Protein AF-A0AAU8DHN1-F1 (afdb_monomer_lite)

InterPro domains:
  IPR009057 Homedomain-like superfamily [SSF46689] (49-149)

Foldseek 3Di:
DVVVVVVVLVVLLVVLLVQLVCLLVVNDPDDQADDPVLLVLLSVQCPDPPLQSNLLSSLVSSVSNVRDLVSSCVSSVHDSVSSVVSVVLCVVPNPCSNNPDPPPPQDLLRDPVLLVLLVVVVPDQCVVVVDDNVPPALVVSQVVCVVVVNHDDSVSSCVSQVVVVHDTHD

Radius of gyration: 26.23 Å; chains: 1; bounding box: 66×24×71 Å

pLDDT: mean 90.2, std 8.46, range [58.44, 98.38]

Sequence (170 aa):
MLRLHQDRQAERKREVAEWIERLRGGHLLQPIPGDPEAIARLLGNVHMPQKRQRDRAITALAHEQGFPNNQIAVCLGLDRRTSRRYLRAYHQGGVEQLLAPETRGERKAEQEDLKDAVFRLLHEPPMDHGINRTSWIMRDLRKVLADQGFAACAQIVSQIIRNAGWKWKN

Structure (mmCIF, N/CA/C/O backbone):
data_AF-A0AAU8DHN1-F1
#
_entry.id   AF-A0AAU8DHN1-F1
#
loop_
_atom_site.group_PDB
_atom_site.id
_atom_site.type_symbol
_atom_site.label_atom_id
_atom_site.label_alt_id
_atom_site.label_comp_id
_atom_site.label_asym_id
_atom_site.label_entity_id
_atom_site.label_seq_id
_atom_site.pdbx_PDB_ins_code
_atom_site.Cartn_x
_atom_site.Cartn_y
_atom_site.Cartn_z
_atom_site.occupancy
_atom_site.B_iso_or_equiv
_atom_site.auth_seq_id
_atom_site.auth_comp_id
_atom_site.auth_asym_id
_atom_site.auth_atom_id
_atom_site.pdbx_PDB_model_num
ATOM 1 N N . MET A 1 1 ? -39.007 3.590 7.692 1.00 58.44 1 MET A N 1
ATOM 2 C CA . MET A 1 1 ? -37.872 2.647 7.835 1.00 58.44 1 MET A CA 1
ATOM 3 C C . MET A 1 1 ? -36.528 3.180 7.321 1.00 58.44 1 MET A C 1
ATOM 5 O O . MET A 1 1 ? -35.522 2.825 7.915 1.00 58.44 1 MET A O 1
ATOM 9 N N . LEU A 1 2 ? -36.467 4.056 6.301 1.00 61.94 2 LEU A N 1
ATOM 10 C CA . LEU A 1 2 ? -35.187 4.579 5.776 1.00 61.94 2 LEU A CA 1
ATOM 11 C C . LEU A 1 2 ? -34.377 5.457 6.762 1.00 61.94 2 LEU A C 1
ATOM 13 O O . LEU A 1 2 ? -33.155 5.345 6.798 1.00 61.94 2 LEU A O 1
ATOM 17 N N . ARG A 1 3 ? -35.043 6.293 7.579 1.00 62.44 3 ARG A N 1
ATOM 18 C CA . ARG A 1 3 ? -34.378 7.221 8.524 1.00 62.44 3 ARG A CA 1
ATOM 19 C C . ARG A 1 3 ? -33.572 6.492 9.610 1.00 62.44 3 ARG A C 1
ATOM 21 O O . ARG A 1 3 ? -32.385 6.742 9.755 1.00 62.44 3 ARG A O 1
ATOM 28 N N . LEU A 1 4 ? -34.159 5.464 10.231 1.00 66.50 4 LEU A N 1
ATOM 29 C CA . LEU A 1 4 ? -33.510 4.664 11.285 1.00 66.50 4 LEU A CA 1
ATOM 30 C C . LEU A 1 4 ? -32.199 3.988 10.838 1.00 66.50 4 LEU A C 1
ATOM 32 O O . LEU A 1 4 ? -31.289 3.799 11.643 1.00 66.50 4 LEU A O 1
ATOM 36 N N . HIS A 1 5 ? -32.084 3.601 9.562 1.00 63.34 5 HIS A N 1
ATOM 37 C CA . HIS A 1 5 ? -30.853 2.996 9.045 1.00 63.34 5 HIS A CA 1
ATOM 38 C C . HIS A 1 5 ? -29.753 4.041 8.816 1.00 63.34 5 HIS A C 1
ATOM 40 O O . HIS A 1 5 ? -28.589 3.770 9.105 1.00 63.34 5 HIS A O 1
ATOM 46 N N . GLN A 1 6 ? -30.112 5.228 8.319 1.00 69.56 6 GLN A N 1
ATOM 47 C CA . GLN A 1 6 ? -29.170 6.334 8.126 1.00 69.56 6 GLN A CA 1
ATOM 48 C C . GLN A 1 6 ? -28.623 6.830 9.466 1.00 69.56 6 GLN A C 1
ATOM 50 O O . GLN A 1 6 ? -27.411 7.009 9.591 1.00 69.56 6 GLN A O 1
ATOM 55 N N . ASP A 1 7 ? -29.488 6.932 10.476 1.00 74.31 7 ASP A N 1
ATOM 56 C CA . ASP A 1 7 ? -29.112 7.336 11.832 1.00 74.31 7 ASP A CA 1
ATOM 57 C C . ASP A 1 7 ? -28.109 6.347 12.445 1.00 74.31 7 ASP A C 1
ATOM 59 O O . ASP A 1 7 ? -27.048 6.749 12.920 1.00 74.31 7 ASP A O 1
ATOM 63 N N . ARG A 1 8 ? -28.354 5.037 12.302 1.00 77.94 8 ARG A N 1
ATOM 64 C CA . ARG A 1 8 ? -27.436 3.989 12.783 1.00 77.94 8 ARG A CA 1
ATOM 65 C C . ARG A 1 8 ? -26.084 3.994 12.060 1.00 77.94 8 ARG A C 1
ATOM 67 O O . ARG A 1 8 ? -25.056 3.711 12.670 1.00 77.94 8 ARG A O 1
ATOM 74 N N . GLN A 1 9 ? -26.054 4.279 10.755 1.00 78.69 9 GLN A N 1
ATOM 75 C CA . GLN A 1 9 ? -24.787 4.391 10.017 1.00 78.69 9 GLN A CA 1
ATOM 76 C C . GLN A 1 9 ? -24.004 5.645 10.420 1.00 78.69 9 GLN A C 1
ATOM 78 O O . GLN A 1 9 ? -22.775 5.594 10.478 1.00 78.69 9 GLN A O 1
ATOM 83 N N . ALA A 1 10 ? -24.695 6.753 10.699 1.00 83.50 10 ALA A N 1
ATOM 84 C CA . ALA A 1 10 ? -24.078 7.985 11.176 1.00 83.50 10 ALA A CA 1
ATOM 85 C C . ALA A 1 10 ? -23.508 7.822 12.593 1.00 83.50 10 ALA A C 1
ATOM 87 O O . ALA A 1 10 ? -22.391 8.263 12.848 1.00 83.50 10 ALA A O 1
ATOM 88 N N . GLU A 1 11 ? -24.234 7.143 13.479 1.00 86.62 11 GLU A N 1
ATOM 89 C CA . GLU A 1 11 ? -23.788 6.821 14.836 1.00 86.62 11 GLU A CA 1
ATOM 90 C C . GLU A 1 11 ? -22.542 5.929 14.822 1.00 86.62 11 GLU A C 1
ATOM 92 O O . GLU A 1 11 ? -21.515 6.306 15.379 1.00 86.62 11 GLU A O 1
ATOM 97 N N . ARG A 1 12 ? -22.561 4.828 14.057 1.00 87.38 12 ARG A N 1
ATOM 98 C CA . ARG A 1 12 ? -21.382 3.959 13.887 1.00 87.38 12 ARG A CA 1
ATOM 99 C C . ARG A 1 12 ? -20.179 4.702 13.321 1.00 87.38 12 ARG A C 1
ATOM 101 O O . ARG A 1 12 ? -19.051 4.462 13.734 1.00 87.38 12 ARG A O 1
ATOM 108 N N . LYS A 1 13 ? -20.398 5.604 12.359 1.00 90.31 13 LYS A N 1
ATOM 109 C CA . LYS A 1 13 ? -19.321 6.435 11.807 1.00 90.31 13 LYS A CA 1
ATOM 110 C C . LYS A 1 13 ? -18.690 7.313 12.892 1.00 90.31 13 LYS A C 1
ATOM 112 O O . LYS A 1 13 ? -17.468 7.431 12.927 1.00 90.31 13 LYS A O 1
ATOM 117 N N . ARG A 1 14 ? -19.510 7.936 13.748 1.00 92.94 14 ARG A N 1
ATOM 118 C CA . ARG A 1 14 ? -19.036 8.766 14.869 1.00 92.94 14 ARG A CA 1
ATOM 119 C C . ARG A 1 14 ? -18.246 7.934 15.869 1.00 92.94 14 ARG A C 1
ATOM 121 O O . ARG A 1 14 ? -17.134 8.318 16.193 1.00 92.94 14 ARG A O 1
ATOM 128 N N . GLU A 1 15 ? -18.760 6.767 16.243 1.00 94.19 15 GLU A N 1
ATOM 129 C CA . GLU A 1 15 ? -18.083 5.833 17.146 1.00 94.19 15 GLU A CA 1
ATOM 130 C C . GLU A 1 15 ? -16.688 5.443 16.630 1.00 94.19 15 GLU A C 1
ATOM 132 O O . GLU A 1 15 ? -15.698 5.559 17.351 1.00 94.19 15 GLU A O 1
ATOM 137 N N . VAL A 1 16 ? -16.579 5.065 15.350 1.00 95.44 16 VAL A N 1
ATOM 138 C CA . VAL A 1 16 ? -15.284 4.729 14.733 1.00 95.44 16 VAL A CA 1
ATOM 139 C C . VAL A 1 16 ? -14.350 5.941 14.720 1.00 95.44 16 VAL A C 1
ATOM 141 O O . VAL A 1 16 ? -13.159 5.803 14.990 1.00 95.44 16 VAL A O 1
ATOM 144 N N . ALA A 1 17 ? -14.864 7.130 14.393 1.00 95.81 17 ALA A N 1
ATOM 145 C CA . ALA A 1 17 ? -14.062 8.351 14.362 1.00 95.81 17 ALA A CA 1
ATOM 146 C C . ALA A 1 17 ? -13.525 8.713 15.756 1.00 95.81 17 ALA A C 1
ATOM 148 O O . ALA A 1 17 ? -12.329 8.941 15.906 1.00 95.81 17 ALA A O 1
ATOM 149 N N . GLU A 1 18 ? -14.379 8.696 16.778 1.00 96.00 18 GLU A N 1
ATOM 150 C CA . GLU A 1 18 ? -13.989 8.949 18.167 1.00 96.00 18 GLU A CA 1
ATOM 151 C C . GLU A 1 18 ? -12.965 7.929 18.663 1.00 96.00 18 GLU A C 1
ATOM 153 O O . GLU A 1 18 ? -11.986 8.298 19.314 1.00 96.00 18 GLU A O 1
ATOM 158 N N . TRP A 1 19 ? -13.144 6.650 18.322 1.00 97.00 19 TRP A N 1
ATOM 159 C CA . TRP A 1 19 ? -12.175 5.619 18.669 1.00 97.00 19 TRP A CA 1
ATOM 160 C C . TRP A 1 19 ? -10.817 5.853 17.993 1.00 97.00 19 TRP A C 1
ATOM 162 O O . TRP A 1 19 ? -9.784 5.748 18.654 1.00 97.00 19 TRP A O 1
ATOM 172 N N . ILE A 1 20 ? -10.797 6.236 16.710 1.00 96.19 20 ILE A N 1
ATOM 173 C CA . ILE A 1 20 ? -9.555 6.564 15.989 1.00 96.19 20 ILE A CA 1
ATOM 174 C C . ILE A 1 20 ? -8.850 7.767 16.627 1.00 96.19 20 ILE A C 1
ATOM 176 O O . ILE A 1 20 ? -7.628 7.746 16.765 1.00 96.19 20 ILE A O 1
ATOM 180 N N . GLU A 1 21 ? -9.582 8.800 17.041 1.00 95.19 21 GLU A N 1
ATOM 181 C CA . GLU A 1 21 ? -8.983 9.959 17.714 1.00 95.19 21 GLU A CA 1
ATOM 182 C C . GLU A 1 21 ? -8.404 9.588 19.087 1.00 95.19 21 GLU A C 1
ATOM 184 O O . GLU A 1 21 ? -7.283 9.980 19.414 1.00 95.19 21 GLU A O 1
ATOM 189 N N . ARG A 1 22 ? -9.094 8.744 19.865 1.00 95.56 22 ARG A N 1
ATOM 190 C CA . ARG A 1 22 ? -8.551 8.213 21.130 1.00 95.56 22 ARG A CA 1
ATOM 191 C C . ARG A 1 22 ? -7.303 7.367 20.909 1.00 95.56 22 ARG A C 1
ATOM 193 O O . ARG A 1 22 ? -6.333 7.537 21.647 1.00 95.56 22 ARG A O 1
ATOM 200 N N . LEU A 1 23 ? -7.304 6.511 19.884 1.00 95.44 23 LEU A N 1
ATOM 201 C CA . LEU A 1 23 ? -6.139 5.726 19.472 1.00 95.44 23 LEU A CA 1
ATOM 202 C C . LEU A 1 23 ? -4.952 6.644 19.154 1.00 95.44 23 LEU A C 1
ATOM 204 O O . LEU A 1 23 ? -3.862 6.439 19.677 1.00 95.44 23 LEU A O 1
ATOM 208 N N . ARG A 1 24 ? -5.168 7.683 18.336 1.00 93.31 24 ARG A N 1
ATOM 209 C CA . ARG A 1 24 ? -4.136 8.674 17.986 1.00 93.31 24 ARG A CA 1
ATOM 210 C C . ARG A 1 24 ? -3.642 9.469 19.187 1.00 93.31 24 ARG A C 1
ATOM 212 O O . ARG A 1 24 ? -2.508 9.926 19.163 1.00 93.31 24 ARG A O 1
ATOM 219 N N . GLY A 1 25 ? -4.478 9.669 20.200 1.00 91.94 25 GLY A N 1
ATOM 220 C CA . GLY A 1 25 ? -4.084 10.326 21.439 1.00 91.94 25 GLY A CA 1
ATOM 221 C C . GLY A 1 25 ? -3.390 9.404 22.446 1.00 91.94 25 GLY A C 1
ATOM 222 O O . GLY A 1 25 ? -2.854 9.909 23.422 1.00 91.94 25 GLY A O 1
ATOM 223 N N . GLY A 1 26 ? -3.409 8.080 22.253 1.00 90.06 26 GLY A N 1
ATOM 224 C CA . GLY A 1 26 ? -2.922 7.121 23.253 1.00 90.06 26 GLY A CA 1
ATOM 225 C C . GLY A 1 26 ? -3.863 6.928 24.452 1.00 90.06 26 GLY A C 1
ATOM 226 O O . GLY A 1 26 ? -3.437 6.435 25.489 1.00 90.06 26 GLY A O 1
ATOM 227 N N . HIS A 1 27 ? -5.142 7.295 24.323 1.00 89.50 27 HIS A N 1
ATOM 228 C CA . HIS A 1 27 ? -6.138 7.279 25.406 1.00 89.50 27 HIS A CA 1
ATOM 229 C C . HIS A 1 27 ? -7.148 6.128 25.260 1.00 89.50 27 HIS A C 1
ATOM 231 O O . HIS A 1 27 ? -8.350 6.307 25.479 1.00 89.50 27 HIS A O 1
ATOM 237 N N . LEU A 1 28 ? -6.702 4.951 24.814 1.00 87.88 28 LEU A N 1
ATOM 238 C CA . LEU A 1 28 ? -7.597 3.799 24.708 1.00 87.88 28 LEU A CA 1
ATOM 239 C C . LEU A 1 28 ? -8.019 3.328 26.101 1.00 87.88 28 LEU A C 1
ATOM 241 O O . LEU A 1 28 ? -7.187 3.082 26.967 1.00 87.88 28 LEU A O 1
ATOM 245 N N . LEU A 1 29 ? -9.330 3.192 26.298 1.00 79.00 29 LEU A N 1
ATOM 246 C CA . LEU A 1 29 ? -9.915 2.767 27.574 1.00 79.00 29 LEU A CA 1
ATOM 247 C C . LEU A 1 29 ? -9.879 1.247 27.761 1.00 79.00 29 LEU A C 1
ATOM 249 O O . LEU A 1 29 ? -9.999 0.757 28.879 1.00 79.00 29 LEU A O 1
ATOM 253 N N . GLN A 1 30 ? -9.767 0.506 26.660 1.00 85.81 30 GLN A N 1
ATOM 254 C CA . GLN A 1 30 ? -9.775 -0.949 26.641 1.00 85.81 30 GLN A CA 1
ATOM 255 C C . GLN A 1 30 ? -8.623 -1.457 25.770 1.00 85.81 30 GLN A C 1
ATOM 257 O O . GLN A 1 30 ? -8.308 -0.816 24.760 1.00 85.81 30 GLN A O 1
ATOM 262 N N . PRO A 1 31 ? -8.008 -2.596 26.135 1.00 89.56 31 PRO A N 1
ATOM 263 C CA . PRO A 1 31 ? -7.069 -3.280 25.261 1.00 89.56 31 PRO A CA 1
ATOM 264 C C . PRO A 1 31 ? -7.734 -3.638 23.931 1.00 89.56 31 PRO A C 1
ATOM 266 O O . PRO A 1 31 ? -8.894 -4.051 23.900 1.00 89.56 31 PRO A O 1
ATOM 269 N N . ILE A 1 32 ? -6.983 -3.495 22.843 1.00 92.62 32 ILE A N 1
ATOM 270 C CA . ILE A 1 32 ? -7.432 -3.944 21.526 1.00 92.62 32 ILE A CA 1
ATOM 271 C C . ILE A 1 32 ? -7.368 -5.481 21.518 1.00 92.62 32 ILE A C 1
ATOM 273 O O . ILE A 1 32 ? -6.341 -6.025 21.936 1.00 92.62 32 ILE A O 1
ATOM 277 N N . PRO A 1 33 ? -8.429 -6.185 21.082 1.00 93.25 33 PRO A N 1
ATOM 278 C CA . PRO A 1 33 ? -8.400 -7.637 20.923 1.00 93.25 33 PRO A CA 1
ATOM 279 C C . PRO A 1 33 ? -7.307 -8.094 19.946 1.00 93.25 33 PRO A C 1
ATOM 281 O O . PRO A 1 33 ? -6.871 -7.323 19.096 1.00 93.25 33 PRO A O 1
ATOM 284 N N . GLY A 1 34 ? -6.892 -9.358 20.044 1.00 90.94 34 GLY A N 1
ATOM 285 C CA . GLY A 1 34 ? -5.935 -9.969 19.117 1.00 90.94 34 GLY A CA 1
ATOM 286 C C . GLY A 1 34 ? -4.581 -10.289 19.751 1.00 90.94 34 GLY A C 1
ATOM 287 O O . GLY A 1 34 ? -4.440 -10.326 20.973 1.00 90.94 34 GLY A O 1
ATOM 288 N N . ASP A 1 35 ? -3.593 -10.571 18.902 1.00 93.12 35 ASP A N 1
ATOM 289 C CA . ASP A 1 35 ? -2.230 -10.911 19.320 1.00 93.12 35 ASP A CA 1
ATOM 290 C C . ASP A 1 35 ? -1.498 -9.684 19.910 1.00 93.12 35 ASP A C 1
ATOM 292 O O . ASP A 1 35 ? -1.276 -8.707 19.184 1.00 93.12 35 ASP A O 1
ATOM 296 N N . PRO A 1 36 ? -1.078 -9.712 21.192 1.00 93.56 36 PRO A N 1
ATOM 297 C CA . PRO A 1 36 ? -0.408 -8.584 21.834 1.00 93.56 36 PRO A CA 1
ATOM 298 C C . PRO A 1 36 ? 0.855 -8.107 21.110 1.00 93.56 36 PRO A C 1
ATOM 300 O O . PRO A 1 36 ? 1.116 -6.901 21.084 1.00 93.56 36 PRO A O 1
ATOM 303 N N . GLU A 1 37 ? 1.629 -9.014 20.503 1.00 94.00 37 GLU A N 1
ATOM 304 C CA . GLU A 1 37 ? 2.848 -8.641 19.778 1.00 94.00 37 GLU A CA 1
ATOM 305 C C . GLU A 1 37 ? 2.503 -7.872 18.498 1.00 94.00 37 GLU A C 1
ATOM 307 O O . GLU A 1 37 ? 3.020 -6.773 18.261 1.00 94.00 37 GLU A O 1
ATOM 312 N N . ALA A 1 38 ? 1.566 -8.391 17.701 1.00 94.81 38 ALA A N 1
ATOM 313 C CA . ALA A 1 38 ? 1.058 -7.689 16.531 1.00 94.81 38 ALA A CA 1
ATOM 314 C C . ALA A 1 38 ? 0.480 -6.309 16.889 1.00 94.81 38 ALA A C 1
ATOM 316 O O . ALA A 1 38 ? 0.810 -5.318 16.230 1.00 94.81 38 ALA A O 1
ATOM 317 N N . ILE A 1 39 ? -0.334 -6.219 17.947 1.00 96.06 39 ILE A N 1
ATOM 318 C CA . ILE A 1 39 ? -0.924 -4.956 18.410 1.00 96.06 39 ILE A CA 1
ATOM 319 C C . ILE A 1 39 ? 0.165 -3.955 18.811 1.00 96.06 39 ILE A C 1
ATOM 321 O O . ILE A 1 39 ? 0.127 -2.810 18.356 1.00 96.06 39 ILE A O 1
ATOM 325 N N . ALA A 1 40 ? 1.173 -4.369 19.586 1.00 94.38 40 ALA A N 1
ATOM 326 C CA . ALA A 1 40 ? 2.274 -3.496 19.993 1.00 94.38 40 ALA A CA 1
ATOM 327 C C . ALA A 1 40 ? 3.037 -2.928 18.783 1.00 94.38 40 ALA A C 1
ATOM 329 O O . ALA A 1 40 ? 3.315 -1.726 18.709 1.00 94.38 40 ALA A O 1
ATOM 330 N N . ARG A 1 41 ? 3.317 -3.768 17.782 1.00 95.19 41 ARG A N 1
ATOM 331 C CA . ARG A 1 41 ? 3.994 -3.341 16.549 1.00 95.19 41 ARG A CA 1
ATOM 332 C C . ARG A 1 41 ? 3.154 -2.374 15.716 1.00 95.19 41 ARG A C 1
ATOM 334 O O . ARG A 1 41 ? 3.686 -1.403 15.171 1.00 95.19 41 ARG A O 1
ATOM 341 N N . LEU A 1 42 ? 1.848 -2.616 15.608 1.00 96.38 42 LEU A N 1
ATOM 342 C CA . LEU A 1 42 ? 0.925 -1.716 14.917 1.00 96.38 42 LEU A CA 1
ATOM 343 C C . LEU A 1 42 ? 0.818 -0.366 15.639 1.00 96.38 42 LEU A C 1
ATOM 345 O O . LEU A 1 42 ? 0.885 0.674 14.981 1.00 96.38 42 LEU A O 1
ATOM 349 N N . LEU A 1 43 ? 0.731 -0.364 16.974 1.00 95.06 43 LEU A N 1
ATOM 350 C CA . LEU A 1 43 ? 0.707 0.856 17.790 1.00 95.06 43 LEU A CA 1
ATOM 351 C C . LEU A 1 43 ? 1.948 1.726 17.555 1.00 95.06 43 LEU A C 1
ATOM 353 O O . LEU A 1 43 ? 1.815 2.934 17.353 1.00 95.06 43 LEU A O 1
ATOM 357 N N . GLY A 1 44 ? 3.134 1.117 17.440 1.00 93.12 44 GLY A N 1
ATOM 358 C CA . GLY A 1 44 ? 4.370 1.826 17.086 1.00 93.12 44 GLY A CA 1
ATOM 359 C C . GLY A 1 44 ? 4.319 2.569 15.741 1.00 93.12 44 GLY A C 1
ATOM 360 O O . GLY A 1 44 ? 5.101 3.488 15.511 1.00 93.12 44 GLY A O 1
ATOM 361 N N . ASN A 1 45 ? 3.375 2.228 14.858 1.00 93.69 45 ASN A N 1
ATOM 362 C CA . ASN A 1 45 ? 3.222 2.841 13.539 1.00 93.69 45 ASN A CA 1
ATOM 363 C C . ASN A 1 45 ? 2.102 3.894 13.457 1.00 93.69 45 ASN A C 1
ATOM 365 O O . ASN A 1 45 ? 2.006 4.609 12.455 1.00 93.69 45 ASN A O 1
ATOM 369 N N . VAL A 1 46 ? 1.287 4.055 14.506 1.00 93.44 46 VAL A N 1
ATOM 370 C CA . VAL A 1 46 ? 0.180 5.034 14.554 1.00 93.44 46 VAL A CA 1
ATOM 371 C C . VAL A 1 46 ? 0.687 6.480 14.472 1.00 93.44 46 VAL A C 1
ATOM 373 O O . VAL A 1 46 ? 0.005 7.349 13.926 1.00 93.44 46 VAL A O 1
ATOM 376 N N . HIS A 1 47 ? 1.908 6.740 14.937 1.00 89.44 47 HIS A N 1
ATOM 377 C CA . HIS A 1 47 ? 2.502 8.081 14.965 1.00 89.44 47 HIS A CA 1
ATOM 378 C C . HIS A 1 47 ? 3.537 8.326 13.861 1.00 89.44 47 HIS A C 1
ATOM 380 O O . HIS A 1 47 ? 4.195 9.365 13.853 1.00 89.44 47 HIS A O 1
ATOM 386 N N . MET A 1 48 ? 3.672 7.408 12.899 1.00 86.75 48 MET A N 1
ATOM 387 C CA . MET A 1 48 ? 4.648 7.565 11.822 1.00 86.75 48 MET A CA 1
ATOM 388 C C . MET A 1 48 ? 4.345 8.804 10.961 1.00 86.75 48 MET A C 1
ATOM 390 O O . MET A 1 48 ? 3.172 9.090 10.663 1.00 86.75 48 MET A O 1
ATOM 394 N N . PRO A 1 49 ? 5.386 9.533 10.507 1.00 84.12 49 PRO A N 1
ATOM 395 C CA . PRO A 1 49 ? 5.204 10.715 9.670 1.00 84.12 49 PRO A CA 1
ATOM 396 C C . PRO A 1 49 ? 4.613 10.345 8.303 1.00 84.12 49 PRO A C 1
ATOM 398 O O . PRO A 1 49 ? 3.823 11.100 7.732 1.00 84.12 49 PRO A O 1
ATOM 401 N N . GLN A 1 50 ? 4.920 9.150 7.787 1.00 89.00 50 GLN A N 1
ATOM 402 C CA . GLN A 1 50 ? 4.346 8.654 6.542 1.00 89.00 50 GLN A CA 1
ATOM 403 C C . GLN A 1 50 ? 2.871 8.282 6.746 1.00 89.00 50 GLN A C 1
ATOM 405 O O . GLN A 1 50 ? 2.552 7.216 7.279 1.00 89.00 50 GLN A O 1
ATOM 410 N N . LYS A 1 51 ? 1.962 9.122 6.221 1.00 91.38 51 LYS A N 1
ATOM 411 C CA . LYS A 1 51 ? 0.497 8.920 6.268 1.00 91.38 51 LYS A CA 1
ATOM 412 C C . LYS A 1 51 ? 0.088 7.486 5.934 1.00 91.38 51 LYS A C 1
ATOM 414 O O . LYS A 1 51 ? -0.778 6.923 6.588 1.00 91.38 51 LYS A O 1
ATOM 419 N N . ARG A 1 52 ? 0.727 6.878 4.933 1.00 91.00 52 ARG A N 1
ATOM 420 C CA . ARG A 1 52 ? 0.390 5.527 4.486 1.00 91.00 52 ARG A CA 1
ATOM 421 C C . ARG A 1 52 ? 0.641 4.451 5.544 1.00 91.00 52 ARG A C 1
ATOM 423 O O . ARG A 1 52 ? -0.209 3.581 5.694 1.00 91.00 52 ARG A O 1
ATOM 430 N N . GLN A 1 53 ? 1.779 4.492 6.241 1.00 93.50 53 GLN A N 1
ATOM 431 C CA . GLN A 1 53 ? 2.089 3.504 7.284 1.00 93.50 53 GLN A CA 1
ATOM 432 C C . GLN A 1 53 ? 1.147 3.662 8.473 1.00 93.50 53 GLN A C 1
ATOM 434 O O . GLN A 1 53 ? 0.587 2.686 8.964 1.00 93.50 53 GLN A O 1
ATOM 439 N N . ARG A 1 54 ? 0.867 4.914 8.834 1.00 95.38 54 ARG A N 1
ATOM 440 C CA . ARG A 1 54 ? -0.130 5.249 9.843 1.00 95.38 54 ARG A CA 1
ATOM 441 C C . ARG A 1 54 ? -1.524 4.730 9.494 1.00 95.38 54 ARG A C 1
ATOM 443 O O . ARG A 1 54 ? -2.157 4.080 10.314 1.00 95.38 54 ARG A O 1
ATOM 450 N N . ASP A 1 55 ? -1.999 4.977 8.276 1.00 96.69 55 ASP A N 1
ATOM 451 C CA . ASP A 1 55 ? -3.325 4.521 7.848 1.00 96.69 55 ASP A CA 1
ATOM 452 C C . ASP A 1 55 ? -3.410 2.991 7.773 1.00 96.69 55 ASP A C 1
ATOM 454 O O . ASP A 1 55 ? -4.442 2.427 8.128 1.00 96.69 55 ASP A O 1
ATOM 458 N N . ARG A 1 56 ? -2.335 2.309 7.347 1.00 97.19 56 ARG A N 1
ATOM 459 C CA . ARG A 1 56 ? -2.230 0.840 7.386 1.00 97.19 56 ARG A CA 1
ATOM 460 C C . ARG A 1 56 ? -2.391 0.320 8.812 1.00 97.19 56 ARG A C 1
ATOM 462 O O . ARG A 1 56 ? -3.238 -0.540 9.039 1.00 97.19 56 ARG A O 1
ATOM 469 N N . ALA A 1 57 ? -1.632 0.882 9.751 1.00 97.38 57 ALA A N 1
ATOM 470 C CA . ALA A 1 57 ? -1.679 0.492 11.153 1.00 97.38 57 ALA A CA 1
ATOM 471 C C . ALA A 1 57 ? -3.068 0.720 11.767 1.00 97.38 57 ALA A C 1
ATOM 473 O O . ALA A 1 57 ? -3.656 -0.208 12.314 1.00 97.38 57 ALA A O 1
ATOM 474 N N . ILE A 1 58 ? -3.643 1.916 11.597 1.00 97.88 58 ILE A N 1
ATOM 475 C CA . ILE A 1 58 ? -4.974 2.242 12.134 1.00 97.88 58 ILE A CA 1
ATOM 476 C C . ILE A 1 58 ? -6.063 1.371 11.495 1.00 97.88 58 ILE A C 1
ATOM 478 O O . ILE A 1 58 ? -6.993 0.967 12.185 1.00 97.88 58 ILE A O 1
ATOM 482 N N . THR A 1 59 ? -5.945 1.039 10.204 1.00 98.38 59 THR A N 1
ATOM 483 C CA . THR A 1 59 ? -6.893 0.135 9.531 1.00 98.38 59 THR A CA 1
ATOM 484 C C . THR A 1 59 ? -6.909 -1.247 10.182 1.00 98.38 59 THR A C 1
ATOM 486 O O . THR A 1 59 ? -7.988 -1.773 10.441 1.00 98.38 59 THR A O 1
ATOM 489 N N . ALA A 1 60 ? -5.734 -1.825 10.459 1.00 98.00 60 ALA A N 1
ATOM 490 C CA . ALA A 1 60 ? -5.630 -3.131 11.108 1.00 98.00 60 ALA A CA 1
ATOM 491 C C . ALA A 1 60 ? -6.122 -3.082 12.564 1.00 98.00 60 ALA A C 1
ATOM 493 O O . ALA A 1 60 ? -6.952 -3.894 12.949 1.00 98.00 60 ALA A O 1
ATOM 494 N N . LEU A 1 61 ? -5.712 -2.073 13.339 1.00 97.94 61 LEU A N 1
ATOM 495 C CA . LEU A 1 61 ? -6.141 -1.911 14.734 1.00 97.94 61 LEU A CA 1
ATOM 496 C C . LEU A 1 61 ? -7.661 -1.720 14.859 1.00 97.94 61 LEU A C 1
ATOM 498 O O . LEU A 1 61 ? -8.298 -2.332 15.710 1.00 97.94 61 LEU A O 1
ATOM 502 N N . ALA A 1 62 ? -8.263 -0.899 13.995 1.00 97.25 62 ALA A N 1
ATOM 503 C CA . ALA A 1 62 ? -9.711 -0.699 13.985 1.00 97.25 62 ALA A CA 1
ATOM 504 C C . ALA A 1 62 ? -10.468 -1.975 13.576 1.00 97.25 62 ALA A C 1
ATOM 506 O O . ALA A 1 62 ? -11.587 -2.203 14.031 1.00 97.25 62 ALA A O 1
ATOM 507 N N . HIS A 1 63 ? -9.867 -2.805 12.721 1.00 97.19 63 HIS A N 1
ATOM 508 C CA . HIS A 1 63 ? -10.431 -4.098 12.354 1.00 97.19 63 HIS A CA 1
ATOM 509 C C . HIS A 1 63 ? -10.377 -5.097 13.515 1.00 97.19 63 HIS A C 1
ATOM 511 O O . HIS A 1 63 ? -11.388 -5.738 13.782 1.00 97.19 63 HIS A O 1
ATOM 517 N N . GLU A 1 64 ? -9.256 -5.179 14.238 1.00 96.50 64 GLU A N 1
ATOM 518 C CA . GLU A 1 64 ? -9.132 -6.003 15.454 1.00 96.50 64 GLU A CA 1
ATOM 519 C C . GLU A 1 64 ? -10.113 -5.570 16.555 1.00 96.50 64 GLU A C 1
ATOM 521 O O . GLU A 1 64 ? -10.682 -6.402 17.258 1.00 96.50 64 GLU A O 1
ATOM 526 N N . GLN A 1 65 ? -10.420 -4.272 16.641 1.00 95.88 65 GLN A N 1
ATOM 527 C CA . GLN A 1 65 ? -11.481 -3.754 17.512 1.00 95.88 65 GLN A CA 1
ATOM 528 C C . GLN A 1 65 ? -12.902 -4.191 17.085 1.00 95.88 65 GLN A C 1
ATOM 530 O O . GLN A 1 65 ? -13.854 -4.038 17.849 1.00 95.88 65 GLN A O 1
ATOM 535 N N . GLY A 1 66 ? -13.073 -4.723 15.871 1.00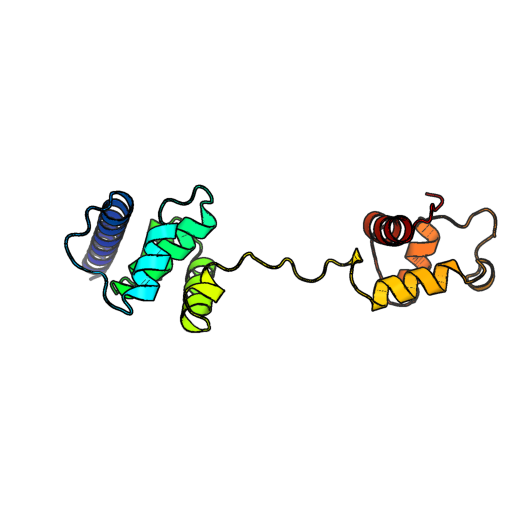 95.44 66 GLY A N 1
ATOM 536 C CA . GLY A 1 66 ? -14.355 -5.188 15.337 1.00 95.44 66 GLY A CA 1
ATOM 537 C C . GLY A 1 66 ? -15.11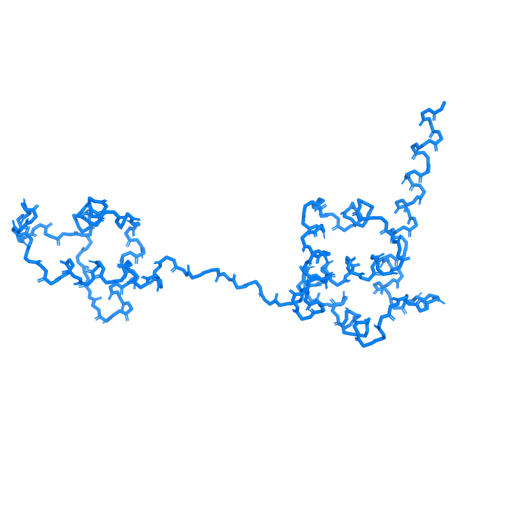4 -4.157 14.496 1.00 95.44 66 GLY A C 1
ATOM 538 O O . GLY A 1 66 ? -16.283 -4.374 14.159 1.00 95.44 66 GLY A O 1
ATOM 539 N N . PHE A 1 67 ? -14.491 -3.033 14.121 1.00 95.81 67 PHE A N 1
ATOM 540 C CA . PHE A 1 67 ? -15.162 -2.049 13.277 1.00 95.81 67 PHE A CA 1
ATOM 541 C C . PHE A 1 67 ? -15.304 -2.528 11.826 1.00 95.81 67 PHE A C 1
ATOM 543 O O . PHE A 1 67 ? -14.402 -3.144 11.253 1.00 95.81 67 PHE A O 1
ATOM 550 N N . PRO A 1 68 ? -16.425 -2.204 11.158 1.00 94.62 68 PRO A N 1
ATOM 551 C CA . PRO A 1 68 ? -16.641 -2.640 9.790 1.00 94.62 68 PRO A CA 1
ATOM 552 C C . PRO A 1 68 ? -15.758 -1.840 8.817 1.00 94.62 68 PRO A C 1
ATOM 554 O O . PRO A 1 68 ? -15.700 -0.608 8.850 1.00 94.62 68 PRO A O 1
ATOM 557 N N . ASN A 1 69 ? -15.112 -2.543 7.881 1.00 95.31 69 ASN A N 1
ATOM 558 C CA . ASN A 1 69 ? -14.134 -1.973 6.942 1.00 95.31 69 ASN A CA 1
ATOM 559 C C . ASN A 1 69 ? -14.646 -0.758 6.139 1.00 95.31 69 ASN A C 1
ATOM 561 O O . ASN A 1 69 ? -13.870 0.123 5.775 1.00 95.31 69 ASN A O 1
ATOM 565 N N . ASN A 1 70 ? -15.946 -0.687 5.838 1.00 94.38 70 ASN A N 1
ATOM 566 C CA . ASN A 1 70 ? -16.519 0.471 5.150 1.00 94.38 70 ASN A CA 1
ATOM 567 C C . ASN A 1 70 ? -16.460 1.753 5.998 1.00 94.38 70 ASN A C 1
ATOM 569 O O . ASN A 1 70 ? -16.206 2.811 5.431 1.00 94.38 70 ASN A O 1
ATOM 573 N N . GLN A 1 71 ? -16.681 1.662 7.312 1.00 95.62 71 GLN A N 1
ATOM 574 C CA . GLN A 1 71 ? -16.624 2.801 8.228 1.00 95.62 71 GLN A CA 1
ATOM 575 C C . GLN A 1 71 ? -15.176 3.204 8.504 1.00 95.62 71 GLN A C 1
ATOM 577 O O . GLN A 1 71 ? -14.856 4.386 8.423 1.00 95.62 71 GLN A O 1
ATOM 582 N N . ILE A 1 72 ? -14.283 2.224 8.692 1.00 97.06 72 ILE A N 1
ATOM 583 C CA . ILE A 1 72 ? -12.834 2.456 8.811 1.00 97.06 72 ILE A CA 1
ATOM 584 C C . ILE A 1 72 ? -12.323 3.261 7.607 1.00 97.06 72 ILE A C 1
ATOM 586 O O . ILE A 1 72 ? -11.705 4.312 7.770 1.00 97.06 72 ILE A O 1
ATOM 590 N N . ALA A 1 73 ? -12.639 2.808 6.387 1.00 96.94 73 ALA A N 1
ATOM 591 C CA . ALA A 1 73 ? -12.213 3.478 5.161 1.00 96.94 73 ALA A CA 1
ATOM 592 C C . ALA A 1 73 ? -12.731 4.922 5.078 1.00 96.94 73 ALA A C 1
ATOM 594 O O . ALA A 1 73 ? -11.972 5.828 4.741 1.00 96.94 73 ALA A O 1
ATOM 595 N N . VAL A 1 74 ? -14.004 5.149 5.421 1.00 96.00 74 VAL A N 1
ATOM 596 C CA . VAL A 1 74 ? -14.607 6.489 5.421 1.00 96.00 74 VAL A CA 1
ATOM 597 C C . VAL A 1 74 ? -13.930 7.406 6.442 1.00 96.00 74 VAL A C 1
ATOM 599 O O . VAL A 1 74 ? -13.589 8.531 6.086 1.00 96.00 74 VAL A O 1
ATOM 602 N N . CYS A 1 75 ? -13.701 6.947 7.675 1.00 96.56 75 CYS A N 1
ATOM 603 C CA . CYS A 1 75 ? -13.076 7.764 8.720 1.00 96.56 75 CYS A CA 1
ATOM 604 C C . CYS A 1 75 ? -11.600 8.081 8.428 1.00 96.56 75 CYS A C 1
ATOM 606 O O . CYS A 1 75 ? -11.125 9.150 8.795 1.00 96.56 75 CYS A O 1
ATOM 608 N N . LEU A 1 76 ? -10.883 7.203 7.718 1.00 95.44 76 LEU A N 1
ATOM 609 C CA . LEU A 1 76 ? -9.494 7.442 7.300 1.00 95.44 76 LEU A CA 1
ATOM 610 C C . LEU A 1 76 ? -9.356 8.202 5.967 1.00 95.44 76 LEU A C 1
ATOM 612 O O . LEU A 1 76 ? -8.236 8.506 5.543 1.00 95.44 76 LEU A O 1
ATOM 616 N N . GLY A 1 77 ? -10.469 8.500 5.287 1.00 95.88 77 GLY A N 1
ATOM 617 C CA . GLY A 1 77 ? -10.459 9.118 3.958 1.00 95.88 77 GLY A CA 1
ATOM 618 C C . GLY A 1 77 ? -9.840 8.219 2.879 1.00 95.88 77 GLY A C 1
ATOM 619 O O . GLY A 1 77 ? -9.182 8.709 1.963 1.00 95.88 77 GLY A O 1
ATOM 620 N N . LEU A 1 78 ? -9.997 6.898 3.005 1.00 96.12 78 LEU A N 1
ATOM 621 C CA . LEU A 1 78 ? -9.468 5.894 2.082 1.00 96.12 78 LEU A CA 1
ATOM 622 C C . LEU A 1 78 ? -10.547 5.391 1.120 1.00 96.12 78 LEU A C 1
ATOM 624 O O . LEU A 1 78 ? -11.711 5.215 1.485 1.00 96.12 78 LEU A O 1
ATOM 628 N N . ASP A 1 79 ? -10.131 5.024 -0.094 1.00 96.38 79 ASP A N 1
ATOM 629 C CA . ASP A 1 79 ? -10.968 4.182 -0.946 1.00 96.38 79 ASP A CA 1
ATOM 630 C C . ASP A 1 79 ? -11.172 2.794 -0.307 1.00 96.38 79 ASP A C 1
ATOM 632 O O . ASP A 1 79 ? -10.249 2.197 0.264 1.00 96.38 79 ASP A O 1
ATOM 636 N N . ARG A 1 80 ? -12.380 2.232 -0.445 1.00 94.69 80 ARG A N 1
ATOM 637 C CA . ARG A 1 80 ? -12.731 0.934 0.156 1.00 94.69 80 ARG A CA 1
ATOM 638 C C . ARG A 1 80 ? -11.836 -0.201 -0.340 1.00 94.69 80 ARG A C 1
ATOM 640 O O . ARG A 1 80 ? -11.579 -1.133 0.421 1.00 94.69 80 ARG A O 1
ATOM 647 N N . ARG A 1 81 ? -11.364 -0.157 -1.593 1.00 96.38 81 ARG A N 1
ATOM 648 C CA . ARG A 1 81 ? -10.429 -1.154 -2.143 1.00 96.38 81 ARG A CA 1
ATOM 649 C C . ARG A 1 81 ? -9.057 -1.035 -1.489 1.0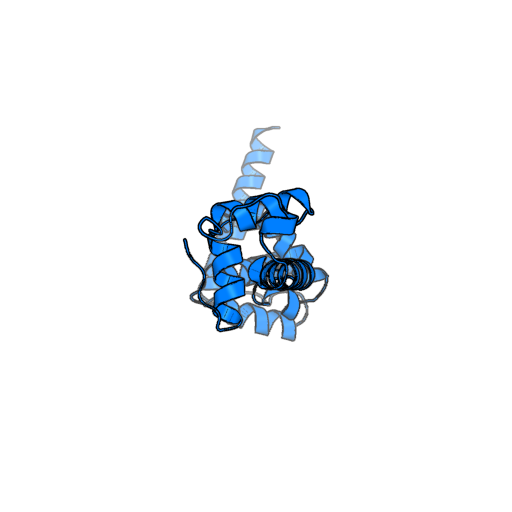0 96.38 81 ARG A C 1
ATOM 651 O O . ARG A 1 81 ? -8.443 -2.060 -1.216 1.00 96.38 81 ARG A O 1
ATOM 658 N N . THR A 1 82 ? -8.609 0.180 -1.175 1.00 96.00 82 THR A N 1
ATOM 659 C CA . THR A 1 82 ? -7.350 0.410 -0.450 1.00 96.00 82 THR A CA 1
ATOM 660 C C . THR A 1 82 ? -7.401 -0.186 0.953 1.00 96.00 82 THR A C 1
ATOM 662 O O . THR A 1 82 ? -6.507 -0.950 1.307 1.00 96.00 82 THR A O 1
ATOM 665 N N . SER A 1 83 ? -8.470 0.084 1.709 1.00 96.94 83 SER A N 1
ATOM 666 C CA . SER A 1 83 ? -8.658 -0.491 3.050 1.00 96.94 83 SER A CA 1
ATOM 667 C C . SER A 1 83 ? -8.722 -2.025 3.007 1.00 96.94 83 SER A C 1
ATOM 669 O O . SER A 1 83 ? -7.994 -2.702 3.727 1.00 96.94 83 SER A O 1
ATOM 671 N N . ARG A 1 84 ? -9.486 -2.598 2.060 1.00 97.19 84 ARG A N 1
ATOM 672 C CA . ARG A 1 84 ? -9.522 -4.059 1.847 1.00 97.19 84 ARG A CA 1
ATOM 673 C C . ARG A 1 84 ? -8.156 -4.644 1.500 1.00 97.19 84 ARG A C 1
ATOM 675 O O . ARG A 1 84 ? -7.834 -5.731 1.960 1.00 97.19 84 ARG A O 1
ATOM 682 N N . ARG A 1 85 ? -7.355 -3.952 0.683 1.00 96.75 85 ARG A N 1
ATOM 683 C CA . ARG A 1 85 ? -5.996 -4.391 0.338 1.00 96.75 85 ARG A CA 1
ATOM 684 C C . ARG A 1 85 ? -5.097 -4.428 1.573 1.00 96.75 85 ARG A C 1
ATOM 686 O O . ARG A 1 85 ? -4.316 -5.362 1.696 1.00 96.75 85 ARG A O 1
ATOM 693 N N . TYR A 1 86 ? -5.212 -3.448 2.471 1.00 97.06 86 TYR A N 1
ATOM 694 C CA . TYR A 1 86 ? -4.476 -3.451 3.738 1.00 97.06 86 TYR A CA 1
ATOM 695 C C . TYR A 1 86 ? -4.882 -4.636 4.612 1.00 97.06 86 TYR A C 1
ATOM 697 O O . TYR A 1 86 ? -4.014 -5.414 4.990 1.00 97.06 86 TYR A O 1
ATOM 705 N N . LEU A 1 87 ? -6.182 -4.846 4.833 1.00 97.62 87 LEU A N 1
ATOM 706 C CA . LEU A 1 87 ? -6.658 -5.995 5.611 1.00 97.62 87 LEU A CA 1
ATOM 707 C C . LEU A 1 87 ? -6.251 -7.331 4.986 1.00 97.62 87 LEU A C 1
ATOM 709 O O . LEU A 1 87 ? -5.846 -8.241 5.694 1.00 97.62 87 LEU A O 1
ATOM 713 N N . ARG A 1 88 ? -6.277 -7.447 3.654 1.00 97.50 88 ARG A N 1
ATOM 714 C CA . ARG A 1 88 ? -5.807 -8.653 2.965 1.00 97.50 88 ARG A CA 1
ATOM 715 C C . ARG A 1 88 ? -4.323 -8.920 3.222 1.00 97.50 88 ARG A C 1
ATOM 717 O O . ARG A 1 88 ? -3.981 -10.051 3.533 1.00 97.50 88 ARG A O 1
ATOM 724 N N . ALA A 1 89 ? -3.468 -7.904 3.099 1.00 96.19 89 ALA A N 1
ATOM 725 C CA . ALA A 1 89 ? -2.040 -8.041 3.391 1.00 96.19 89 ALA A CA 1
ATOM 726 C C . ALA A 1 89 ? -1.806 -8.438 4.857 1.00 96.19 89 ALA A C 1
ATOM 728 O O . ALA A 1 89 ? -1.010 -9.326 5.135 1.00 96.19 89 ALA A O 1
ATOM 729 N N . TYR A 1 90 ? -2.558 -7.831 5.777 1.00 97.06 90 TYR A N 1
ATOM 730 C CA . TYR A 1 90 ? -2.499 -8.156 7.197 1.00 97.06 90 TYR A CA 1
ATOM 731 C C . TYR A 1 90 ? -2.937 -9.597 7.499 1.00 97.06 90 TYR A C 1
ATOM 733 O O . TYR A 1 90 ? -2.236 -10.313 8.200 1.00 97.06 90 TYR A O 1
ATOM 741 N N . HIS A 1 91 ? -4.040 -10.072 6.921 1.00 95.88 91 HIS A N 1
ATOM 742 C CA . HIS A 1 91 ? -4.493 -11.452 7.124 1.00 95.88 91 HIS A CA 1
ATOM 743 C C . HIS A 1 91 ? -3.582 -12.501 6.477 1.00 95.88 91 HIS A C 1
ATOM 745 O O . HIS A 1 91 ? -3.526 -13.627 6.955 1.00 95.88 91 HIS A O 1
ATOM 751 N N . GLN A 1 92 ? -2.906 -12.164 5.376 1.00 95.88 92 GLN A N 1
ATOM 752 C CA . GLN A 1 92 ? -2.065 -13.113 4.641 1.00 95.88 92 GLN A CA 1
ATOM 753 C C . GLN A 1 92 ? -0.654 -13.246 5.221 1.00 95.88 92 GLN A C 1
ATOM 755 O O . GLN A 1 92 ? -0.095 -14.337 5.179 1.00 95.88 92 GLN A O 1
ATOM 760 N N . GLY A 1 93 ? -0.085 -12.166 5.758 1.00 93.19 93 GLY A N 1
ATOM 761 C CA . GLY A 1 93 ? 1.313 -12.149 6.203 1.00 93.19 93 GLY A CA 1
ATOM 762 C C . GLY A 1 93 ? 1.564 -11.254 7.409 1.00 93.19 93 GLY A C 1
ATOM 763 O O . GLY A 1 93 ? 2.693 -10.817 7.635 1.00 93.19 93 GLY A O 1
ATOM 764 N N . GLY A 1 94 ? 0.514 -10.956 8.172 1.00 95.81 94 GLY A N 1
ATOM 765 C CA . GLY A 1 94 ? 0.594 -10.242 9.435 1.00 95.81 94 GLY A CA 1
ATOM 766 C C . GLY A 1 94 ? 1.090 -8.805 9.303 1.00 95.81 94 GLY A C 1
ATOM 767 O O . GLY A 1 94 ? 0.962 -8.136 8.270 1.00 95.81 94 GLY A O 1
ATOM 768 N N . VAL A 1 95 ? 1.668 -8.321 10.401 1.00 96.19 95 VAL A N 1
ATOM 769 C CA . VAL A 1 95 ? 2.217 -6.964 10.498 1.00 96.19 95 VAL A CA 1
ATOM 770 C C . VAL A 1 95 ? 3.369 -6.752 9.514 1.00 96.19 95 VAL A C 1
ATOM 772 O O . VAL A 1 95 ? 3.464 -5.672 8.932 1.00 96.19 95 VAL A O 1
ATOM 775 N N . GLU A 1 96 ? 4.189 -7.781 9.269 1.00 94.44 96 GLU A N 1
ATOM 776 C CA . GLU A 1 96 ? 5.307 -7.708 8.320 1.00 94.44 96 GLU A CA 1
ATOM 777 C C . GLU A 1 96 ? 4.827 -7.355 6.919 1.00 94.44 96 GLU A C 1
ATOM 779 O O . GLU A 1 96 ? 5.244 -6.350 6.346 1.00 94.44 96 GLU A O 1
ATOM 784 N N . GLN A 1 97 ? 3.898 -8.141 6.372 1.00 94.19 97 GLN A N 1
ATOM 785 C CA . GLN A 1 97 ? 3.415 -7.911 5.016 1.00 94.19 97 GLN A CA 1
ATOM 786 C C . GLN A 1 97 ? 2.610 -6.610 4.909 1.00 94.19 97 GLN A C 1
ATOM 788 O O . GLN A 1 97 ? 2.680 -5.918 3.890 1.00 94.19 97 GLN A O 1
ATOM 793 N N . LEU A 1 98 ? 1.856 -6.250 5.952 1.00 96.19 98 LEU A N 1
ATOM 794 C CA . LEU A 1 98 ? 1.101 -5.001 5.982 1.00 96.19 98 LEU A CA 1
ATOM 795 C C . LEU A 1 98 ? 2.021 -3.776 5.925 1.00 96.19 98 LEU A C 1
ATOM 797 O O . LEU A 1 98 ? 1.747 -2.838 5.170 1.00 96.19 98 LEU A O 1
ATOM 801 N N . LEU A 1 99 ? 3.077 -3.761 6.739 1.00 93.75 99 LEU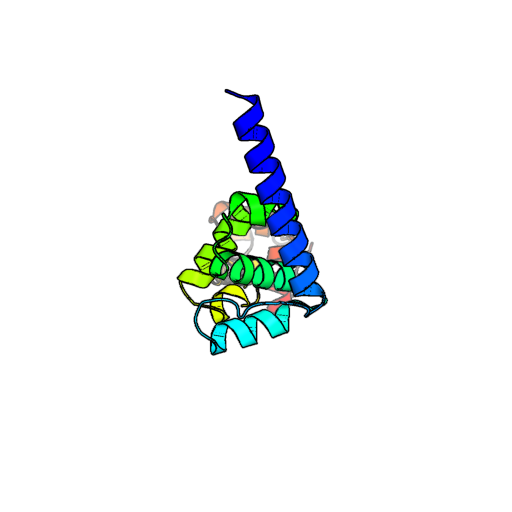 A N 1
ATOM 802 C CA . LEU A 1 99 ? 3.965 -2.610 6.899 1.00 93.75 99 LEU A CA 1
ATOM 803 C C . LEU A 1 99 ? 5.156 -2.625 5.943 1.00 93.75 99 LEU A C 1
ATOM 805 O O . LEU A 1 99 ? 5.820 -1.593 5.805 1.00 93.75 99 LEU A O 1
ATOM 809 N N . ALA A 1 100 ? 5.377 -3.729 5.225 1.00 90.44 100 ALA A N 1
ATOM 810 C CA . ALA A 1 100 ? 6.417 -3.845 4.218 1.00 90.44 100 ALA A CA 1
ATOM 811 C C . ALA A 1 100 ? 6.422 -2.626 3.274 1.00 90.44 100 ALA A C 1
ATOM 813 O O . ALA A 1 100 ? 5.352 -2.150 2.839 1.00 90.44 100 ALA A O 1
ATOM 814 N N . PRO A 1 101 ? 7.615 -2.098 2.939 1.00 81.81 101 PRO A N 1
ATOM 815 C CA . PRO A 1 101 ? 7.756 -1.138 1.860 1.00 81.81 101 PRO A CA 1
ATOM 816 C C . PRO A 1 101 ? 7.088 -1.696 0.608 1.00 81.81 101 PRO A C 1
ATOM 818 O O . PRO A 1 101 ? 7.185 -2.885 0.313 1.00 81.81 101 PRO A O 1
ATOM 821 N N . GLU A 1 102 ? 6.388 -0.847 -0.137 1.00 70.06 102 GLU A N 1
ATOM 822 C CA . GLU A 1 102 ? 5.885 -1.277 -1.434 1.00 70.06 102 GLU A CA 1
ATOM 823 C C . GLU A 1 102 ? 7.090 -1.493 -2.334 1.00 70.06 102 GLU A C 1
ATOM 825 O O . GLU A 1 102 ? 7.762 -0.538 -2.736 1.00 70.06 102 GLU A O 1
ATOM 830 N N . THR A 1 103 ? 7.388 -2.756 -2.613 1.00 63.84 103 THR A N 1
ATOM 831 C CA . THR A 1 103 ? 8.310 -3.098 -3.676 1.00 63.84 103 THR A CA 1
ATOM 832 C C . THR A 1 103 ? 7.672 -2.569 -4.951 1.00 63.84 103 THR A C 1
ATOM 834 O O . THR A 1 103 ? 6.631 -3.041 -5.412 1.00 63.84 103 THR A O 1
ATOM 837 N N . ARG A 1 104 ? 8.251 -1.501 -5.511 1.00 61.47 104 ARG A N 1
ATOM 838 C CA . ARG A 1 104 ? 8.012 -1.217 -6.923 1.00 61.47 104 ARG A CA 1
ATOM 839 C C . ARG A 1 104 ? 8.461 -2.490 -7.629 1.00 61.47 104 ARG A C 1
ATOM 841 O O . ARG A 1 104 ? 9.595 -2.909 -7.407 1.00 61.47 104 ARG A O 1
ATOM 848 N N . GLY A 1 105 ? 7.556 -3.127 -8.373 1.00 65.31 105 GLY A N 1
ATOM 849 C CA . GLY A 1 105 ? 7.921 -4.271 -9.204 1.00 65.31 105 GLY A CA 1
ATOM 850 C C . GLY A 1 105 ? 9.145 -3.931 -10.052 1.00 65.31 105 GLY A C 1
ATOM 851 O O . GLY A 1 105 ? 9.456 -2.746 -10.228 1.00 65.31 105 GLY A O 1
ATOM 852 N N . GLU A 1 106 ? 9.827 -4.964 -10.540 1.00 77.56 106 GLU A N 1
ATOM 853 C CA . GLU A 1 106 ? 11.026 -4.810 -11.363 1.00 77.56 106 GLU A CA 1
ATOM 854 C C . GLU A 1 106 ? 10.826 -3.683 -12.379 1.00 77.56 106 GLU A C 1
ATOM 856 O O . GLU A 1 106 ? 9.851 -3.659 -13.147 1.00 77.56 106 GLU A O 1
ATOM 861 N N . ARG A 1 107 ? 11.697 -2.668 -12.318 1.00 84.75 107 ARG A N 1
ATOM 862 C CA . ARG A 1 107 ? 11.557 -1.532 -13.225 1.00 84.75 107 ARG A CA 1
ATOM 863 C C . ARG A 1 107 ? 11.766 -2.055 -14.633 1.00 84.75 107 ARG A C 1
ATOM 865 O O . ARG A 1 107 ? 12.605 -2.910 -14.863 1.00 84.75 107 ARG A O 1
ATOM 872 N N . LYS A 1 108 ? 11.088 -1.473 -15.620 1.00 85.88 108 LYS A N 1
ATOM 873 C CA . LYS A 1 108 ? 11.265 -1.903 -17.014 1.00 85.88 108 LYS A CA 1
ATOM 874 C C . LYS A 1 108 ? 12.735 -1.879 -17.473 1.00 85.88 108 LYS A C 1
ATOM 876 O O . LYS A 1 108 ? 13.136 -2.731 -18.239 1.00 85.88 108 LYS A O 1
ATOM 881 N N . ALA A 1 109 ? 13.544 -0.942 -16.967 1.00 87.94 109 ALA A N 1
ATOM 882 C CA . ALA A 1 109 ? 14.986 -0.873 -17.245 1.00 87.94 109 ALA A CA 1
ATOM 883 C C . ALA A 1 109 ? 15.828 -1.970 -16.554 1.00 87.94 109 ALA A C 1
ATOM 885 O O . ALA A 1 109 ? 17.008 -2.118 -16.854 1.00 87.94 109 ALA A O 1
ATOM 886 N N . GLU A 1 110 ? 15.248 -2.682 -15.593 1.00 88.38 110 GLU A N 1
ATOM 887 C CA . GLU A 1 110 ? 15.866 -3.782 -14.854 1.00 88.38 110 GLU A CA 1
ATOM 888 C C . GLU A 1 110 ? 15.482 -5.151 -15.437 1.00 88.38 110 GLU A C 1
ATOM 890 O O . GLU A 1 110 ? 16.220 -6.094 -15.189 1.00 88.38 110 GLU A O 1
ATOM 895 N N . GLN A 1 111 ? 14.431 -5.233 -16.270 1.00 91.06 111 GLN A N 1
ATOM 896 C CA . GLN A 1 111 ? 13.991 -6.467 -16.937 1.00 91.06 111 GLN A CA 1
ATOM 897 C C . GLN A 1 111 ? 15.107 -7.077 -17.784 1.00 91.06 111 GLN A C 1
ATOM 899 O O . GLN A 1 111 ? 15.563 -6.455 -18.749 1.00 91.06 111 GLN A O 1
ATOM 904 N N . GLU A 1 112 ? 15.510 -8.298 -17.438 1.00 91.88 112 GLU A N 1
ATOM 905 C CA . GLU A 1 112 ? 16.654 -8.967 -18.062 1.00 91.88 112 GLU A CA 1
ATOM 906 C C . GLU A 1 112 ? 16.433 -9.213 -19.559 1.00 91.88 112 GLU A C 1
ATOM 908 O O . GLU A 1 112 ? 17.269 -8.816 -20.364 1.00 91.88 112 GLU A O 1
ATOM 913 N N . ASP A 1 113 ? 15.248 -9.688 -19.956 1.00 93.75 113 ASP A N 1
ATOM 914 C CA . ASP A 1 113 ? 14.919 -9.915 -21.371 1.00 93.75 113 ASP A CA 1
ATOM 915 C C . ASP A 1 113 ? 15.049 -8.635 -22.219 1.00 93.75 113 ASP A C 1
ATOM 917 O O . ASP A 1 113 ? 15.518 -8.664 -23.359 1.00 93.75 113 ASP A O 1
ATOM 921 N N . LEU A 1 114 ? 14.653 -7.481 -21.662 1.00 94.62 114 LEU A N 1
ATOM 922 C CA . LEU A 1 114 ? 14.785 -6.199 -22.354 1.00 94.62 114 LEU A CA 1
ATOM 923 C C . LEU A 1 114 ? 16.249 -5.755 -22.428 1.00 94.62 114 LEU A C 1
ATOM 925 O O . LEU A 1 114 ? 16.658 -5.206 -23.452 1.00 94.62 114 LEU A O 1
ATOM 929 N N . LYS A 1 115 ? 17.035 -5.958 -21.366 1.00 94.75 115 LYS A N 1
ATOM 930 C CA . LYS A 1 115 ? 18.474 -5.663 -21.391 1.00 94.75 115 LYS A CA 1
ATOM 931 C C . LYS A 1 115 ? 19.175 -6.507 -22.446 1.00 94.75 115 LYS A C 1
ATOM 933 O O . LYS A 1 115 ? 19.908 -5.946 -23.254 1.00 94.75 115 LYS A O 1
ATOM 938 N N . ASP A 1 116 ? 18.898 -7.805 -22.482 1.00 94.88 116 ASP A N 1
ATOM 939 C CA . ASP A 1 116 ? 19.481 -8.739 -23.441 1.00 94.88 116 ASP A CA 1
ATOM 940 C C . ASP A 1 116 ? 19.141 -8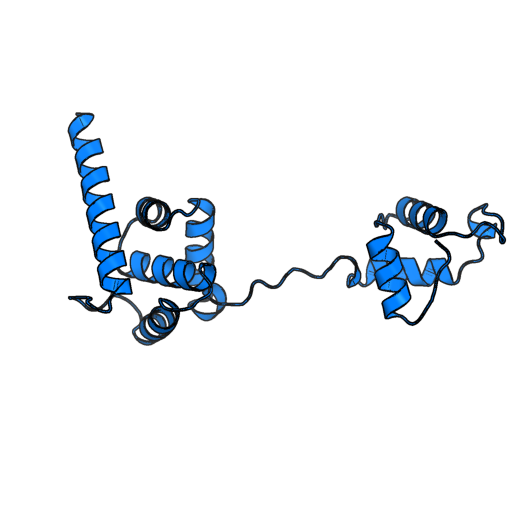.353 -24.877 1.00 94.88 116 ASP A C 1
ATOM 942 O O . ASP A 1 116 ? 20.026 -8.316 -25.731 1.00 94.88 116 ASP A O 1
ATOM 946 N N . ALA A 1 117 ? 17.884 -7.986 -25.148 1.00 95.50 117 ALA A N 1
ATOM 947 C CA . ALA A 1 117 ? 17.477 -7.488 -26.458 1.00 95.50 117 ALA A CA 1
ATOM 948 C C . ALA A 1 117 ? 18.205 -6.186 -26.835 1.00 95.50 117 ALA A C 1
ATOM 950 O O . ALA A 1 117 ? 18.707 -6.055 -27.952 1.00 95.50 117 ALA A O 1
ATOM 951 N N . VAL A 1 118 ? 18.316 -5.235 -25.898 1.00 94.44 118 VAL A N 1
ATOM 952 C CA . VAL A 1 118 ? 19.057 -3.981 -26.110 1.00 94.44 118 VAL A CA 1
ATOM 953 C C . VAL A 1 118 ? 20.531 -4.265 -26.395 1.00 94.44 118 VAL A C 1
ATOM 955 O O . VAL A 1 118 ? 21.072 -3.718 -27.352 1.00 94.44 118 VAL A O 1
ATOM 958 N N . PHE A 1 119 ? 21.188 -5.119 -25.609 1.00 92.81 119 PHE A N 1
ATOM 959 C CA . PHE A 1 119 ? 22.599 -5.439 -25.810 1.00 92.81 119 PHE A CA 1
ATOM 960 C C . PHE A 1 119 ? 22.837 -6.215 -27.092 1.00 92.81 119 PHE A C 1
ATOM 962 O O . PHE A 1 119 ? 23.793 -5.904 -27.795 1.00 92.81 119 PHE A O 1
ATOM 969 N N . ARG A 1 120 ? 21.975 -7.173 -27.435 1.00 92.75 120 ARG A N 1
ATOM 970 C CA . ARG A 1 120 ? 22.056 -7.885 -28.711 1.00 92.75 120 ARG A CA 1
ATOM 971 C C . ARG A 1 120 ? 22.008 -6.898 -29.874 1.00 92.75 120 ARG A C 1
ATOM 973 O O . ARG A 1 120 ? 22.943 -6.864 -30.667 1.00 92.75 120 ARG A O 1
ATOM 980 N N . LEU A 1 121 ? 21.004 -6.021 -29.894 1.00 92.69 121 LEU A N 1
ATOM 981 C CA . LEU A 1 121 ? 20.848 -5.021 -30.948 1.00 92.69 121 LEU A CA 1
ATOM 982 C C . LEU A 1 121 ? 22.032 -4.045 -31.026 1.00 92.69 121 LEU A C 1
ATOM 984 O O . LEU A 1 121 ? 22.425 -3.643 -32.115 1.00 92.69 121 LEU A O 1
ATOM 988 N N . LEU A 1 122 ? 22.628 -3.661 -29.893 1.00 88.88 122 LEU A N 1
ATOM 989 C CA . LEU A 1 122 ? 23.807 -2.786 -29.880 1.00 88.88 122 LEU A CA 1
ATOM 990 C C . LEU A 1 122 ? 25.036 -3.399 -30.568 1.00 88.88 122 LEU A C 1
ATOM 992 O O . LEU A 1 122 ? 25.894 -2.649 -31.035 1.00 88.88 122 LEU A O 1
ATOM 996 N N . HIS A 1 123 ? 25.137 -4.729 -30.607 1.00 88.56 123 HIS A N 1
ATOM 997 C CA . HIS A 1 123 ? 26.254 -5.441 -31.231 1.00 88.56 123 HIS A CA 1
ATOM 998 C C . HIS A 1 123 ? 25.975 -5.859 -32.684 1.00 88.56 123 HIS A C 1
ATOM 1000 O O . HIS A 1 123 ? 26.892 -6.313 -33.368 1.00 88.56 123 HIS A O 1
ATOM 1006 N N . GLU A 1 124 ? 24.748 -5.691 -33.177 1.00 88.56 124 GLU A N 1
ATOM 1007 C CA . GLU A 1 124 ? 24.373 -5.984 -34.563 1.00 88.56 124 GLU A CA 1
ATOM 1008 C C . GLU A 1 124 ? 24.692 -4.794 -35.474 1.00 88.56 124 GLU A C 1
ATOM 1010 O O . GLU A 1 124 ? 24.393 -3.664 -35.118 1.00 88.56 124 GLU A O 1
ATOM 1015 N N . PRO A 1 125 ? 25.269 -4.964 -36.669 1.00 87.19 125 PRO A N 1
ATOM 1016 C CA . PRO A 1 125 ? 25.476 -3.837 -37.570 1.00 87.19 125 PRO A CA 1
ATOM 1017 C C . PRO A 1 125 ? 24.128 -3.246 -38.049 1.00 87.19 125 PRO A C 1
ATOM 1019 O O . PRO A 1 125 ? 23.203 -3.983 -38.376 1.00 87.19 125 PRO A O 1
ATOM 1022 N N . PRO A 1 126 ? 24.000 -1.911 -38.202 1.00 86.25 126 PRO A N 1
ATOM 1023 C CA . PRO A 1 126 ? 22.724 -1.275 -38.560 1.00 86.25 126 PRO A CA 1
ATOM 1024 C C . PRO A 1 126 ? 22.233 -1.640 -39.966 1.00 86.25 126 PRO A C 1
ATOM 1026 O O . PRO A 1 126 ? 21.045 -1.509 -40.261 1.00 86.25 126 PRO A O 1
ATOM 1029 N N . MET A 1 127 ? 23.140 -2.112 -40.828 1.00 87.25 127 MET A N 1
ATOM 1030 C CA . MET A 1 127 ? 22.805 -2.596 -42.167 1.00 87.25 127 MET A CA 1
ATOM 1031 C C . MET A 1 127 ? 21.882 -3.816 -42.128 1.00 87.25 127 MET A C 1
ATOM 1033 O O . MET A 1 127 ? 21.031 -3.932 -43.006 1.00 87.25 127 MET A O 1
ATOM 1037 N N . ASP A 1 128 ? 21.975 -4.652 -41.089 1.00 88.94 128 ASP A N 1
ATOM 1038 C CA . ASP A 1 128 ? 21.111 -5.830 -40.914 1.00 88.94 128 ASP A CA 1
ATOM 1039 C C . ASP A 1 128 ? 19.640 -5.434 -40.712 1.00 88.94 128 ASP A C 1
ATOM 1041 O O . ASP A 1 128 ? 18.728 -6.213 -40.975 1.00 88.94 128 ASP A O 1
ATOM 1045 N N . HIS A 1 129 ? 19.408 -4.177 -40.327 1.00 85.88 129 HIS A N 1
ATOM 1046 C CA . HIS A 1 129 ? 18.091 -3.583 -40.103 1.00 85.88 129 HIS A CA 1
ATOM 1047 C C . HIS A 1 129 ? 17.705 -2.566 -41.188 1.00 85.88 129 HIS A C 1
ATOM 1049 O O . HIS A 1 129 ? 16.764 -1.791 -41.013 1.00 85.88 129 HIS A O 1
ATOM 1055 N N . GLY A 1 130 ? 18.445 -2.522 -42.302 1.00 86.62 130 GLY A N 1
ATOM 1056 C CA . GLY A 1 130 ? 18.204 -1.587 -43.405 1.00 86.62 130 GLY A CA 1
ATOM 1057 C C . GLY A 1 130 ? 18.479 -0.118 -43.056 1.00 86.62 130 GLY A C 1
ATOM 1058 O O . GLY A 1 130 ? 17.929 0.781 -43.695 1.00 86.62 130 GLY A O 1
ATOM 1059 N N . ILE A 1 131 ? 19.302 0.146 -42.035 1.00 86.94 131 ILE A N 1
ATOM 1060 C CA . ILE A 1 131 ? 19.621 1.494 -41.552 1.00 86.94 131 ILE A CA 1
ATOM 1061 C C . ILE A 1 131 ? 21.036 1.885 -41.991 1.00 86.94 131 ILE A C 1
ATOM 1063 O O . ILE A 1 131 ? 21.997 1.123 -41.869 1.00 86.94 131 ILE A O 1
ATOM 1067 N N . ASN A 1 132 ? 21.191 3.125 -42.455 1.00 84.31 132 ASN A N 1
ATOM 1068 C CA . ASN A 1 132 ? 22.506 3.669 -42.774 1.00 84.31 132 ASN A CA 1
ATOM 1069 C C . ASN A 1 132 ? 23.372 3.788 -41.511 1.00 84.31 132 ASN A C 1
ATOM 1071 O O . ASN A 1 132 ? 22.957 4.341 -40.493 1.00 84.31 132 ASN A O 1
ATOM 1075 N N . ARG A 1 133 ? 24.637 3.358 -41.599 1.00 72.69 133 ARG A N 1
ATOM 1076 C CA . ARG A 1 133 ? 25.598 3.386 -40.478 1.00 72.69 133 ARG A CA 1
ATOM 1077 C C . ARG A 1 133 ? 25.752 4.769 -39.829 1.00 72.69 133 ARG A C 1
ATOM 1079 O O . ARG A 1 133 ? 26.012 4.867 -38.633 1.00 72.69 133 ARG A O 1
ATOM 1086 N N . THR A 1 134 ? 25.604 5.841 -40.602 1.00 78.00 134 THR A N 1
ATOM 1087 C CA . THR A 1 134 ? 25.715 7.225 -40.117 1.00 78.00 134 THR A CA 1
ATOM 1088 C C . THR A 1 134 ? 24.458 7.727 -39.410 1.00 78.00 134 THR A C 1
ATOM 1090 O O . THR A 1 134 ? 24.561 8.673 -38.631 1.00 78.00 134 THR A O 1
ATOM 1093 N N . SER A 1 135 ? 23.302 7.095 -39.631 1.00 76.69 135 SER A N 1
ATOM 1094 C CA . SER A 1 135 ? 22.013 7.507 -39.074 1.00 76.69 135 SER A CA 1
ATOM 1095 C C . SER A 1 135 ? 21.565 6.669 -37.881 1.00 76.69 135 SER A C 1
ATOM 1097 O O . SER A 1 135 ? 20.436 6.832 -37.453 1.00 76.69 135 SER A O 1
ATOM 1099 N N . TRP A 1 136 ? 22.410 5.793 -37.330 1.00 86.69 136 TRP A N 1
ATOM 1100 C CA . TRP A 1 136 ? 22.015 4.887 -36.250 1.00 86.69 136 TRP A CA 1
ATOM 1101 C C . TRP A 1 136 ? 21.831 5.621 -34.911 1.00 86.69 136 TRP A C 1
ATOM 1103 O O . TRP A 1 136 ? 22.776 5.828 -34.145 1.00 86.69 136 TRP A O 1
ATOM 1113 N N . ILE A 1 137 ? 20.597 6.061 -34.667 1.00 89.69 137 ILE A N 1
ATOM 1114 C CA . ILE A 1 137 ? 20.200 6.897 -33.526 1.00 89.69 137 ILE A CA 1
ATOM 1115 C C . ILE A 1 137 ? 19.180 6.185 -32.629 1.00 89.69 137 ILE A C 1
ATOM 1117 O O . ILE A 1 137 ? 18.655 5.121 -32.961 1.00 89.69 137 ILE A O 1
ATOM 1121 N N . MET A 1 138 ? 18.867 6.781 -31.476 1.00 92.25 138 MET A N 1
ATOM 1122 C CA . MET A 1 138 ? 17.936 6.221 -30.486 1.00 92.25 138 MET A CA 1
ATOM 1123 C C . MET A 1 138 ? 16.548 5.906 -31.066 1.00 92.25 138 MET A C 1
ATOM 1125 O O . MET A 1 138 ? 15.904 4.933 -30.665 1.00 92.25 138 MET A O 1
ATOM 1129 N N . ARG A 1 139 ? 16.069 6.720 -32.016 1.00 91.38 139 ARG A N 1
ATOM 1130 C CA . ARG A 1 139 ? 14.793 6.474 -32.703 1.00 91.38 139 ARG A CA 1
ATOM 1131 C C . ARG A 1 139 ? 14.783 5.119 -33.408 1.00 91.38 139 ARG A C 1
ATOM 1133 O O . ARG A 1 139 ? 13.792 4.400 -33.308 1.00 91.38 139 ARG A O 1
ATOM 1140 N N . ASP A 1 140 ? 15.872 4.782 -34.085 1.00 91.19 140 ASP A N 1
ATOM 1141 C CA . ASP A 1 140 ? 15.945 3.575 -34.897 1.00 91.19 140 ASP A CA 1
ATOM 1142 C C . ASP A 1 140 ? 16.136 2.336 -34.012 1.00 91.19 140 ASP A C 1
ATOM 1144 O O . ASP A 1 140 ? 15.450 1.340 -34.222 1.00 91.19 140 ASP A O 1
ATOM 1148 N N . LEU A 1 141 ? 16.927 2.440 -32.931 1.00 91.19 141 LEU A N 1
ATOM 1149 C CA . LEU A 1 141 ? 17.009 1.398 -31.892 1.00 91.19 141 LEU A CA 1
ATOM 1150 C C . LEU A 1 141 ? 15.631 1.022 -31.356 1.00 91.19 141 LEU A C 1
ATOM 1152 O O . LEU A 1 141 ? 15.279 -0.148 -31.268 1.00 91.19 141 LEU A O 1
ATOM 1156 N N . ARG A 1 142 ? 14.831 2.027 -30.996 1.00 94.62 142 ARG A N 1
ATOM 1157 C CA . ARG A 1 142 ? 13.489 1.794 -30.454 1.00 94.62 142 ARG A CA 1
ATOM 1158 C C . ARG A 1 142 ? 12.558 1.144 -31.460 1.00 94.62 142 ARG A C 1
ATOM 1160 O O . ARG A 1 142 ? 11.701 0.371 -31.044 1.00 94.62 142 ARG A O 1
ATOM 1167 N N . LYS A 1 143 ? 12.688 1.498 -32.741 1.00 93.50 143 LYS A N 1
ATOM 1168 C CA . LYS A 1 143 ? 11.893 0.894 -33.807 1.00 93.50 143 LYS A CA 1
ATOM 1169 C C . LYS A 1 143 ? 12.219 -0.593 -33.919 1.00 93.50 143 LYS A C 1
ATOM 1171 O O . LYS A 1 143 ? 11.317 -1.401 -33.755 1.00 93.50 143 LYS A O 1
ATOM 1176 N N . VAL A 1 144 ? 13.498 -0.936 -34.069 1.00 94.12 144 VAL A N 1
ATOM 1177 C CA . VAL A 1 144 ? 13.932 -2.336 -34.184 1.00 94.12 144 VAL A CA 1
ATOM 1178 C C . VAL A 1 144 ? 13.564 -3.141 -32.933 1.00 94.12 144 VAL A C 1
ATOM 1180 O O . VAL A 1 144 ? 13.012 -4.229 -33.048 1.00 94.12 144 VAL A O 1
ATOM 1183 N N . LEU A 1 145 ? 13.760 -2.587 -31.729 1.00 94.69 145 LEU A N 1
ATOM 1184 C CA . LEU A 1 145 ? 13.333 -3.243 -30.486 1.00 94.69 145 LEU A CA 1
ATOM 1185 C C . LEU A 1 145 ? 11.824 -3.490 -30.449 1.00 94.69 145 LEU A C 1
ATOM 1187 O O . LEU A 1 145 ? 11.394 -4.550 -30.009 1.00 94.69 145 LEU A O 1
ATOM 1191 N N . ALA A 1 146 ? 11.008 -2.528 -30.887 1.00 95.38 146 ALA A N 1
ATOM 1192 C CA . ALA A 1 146 ? 9.560 -2.706 -30.938 1.00 95.38 146 ALA A CA 1
ATOM 1193 C C . ALA A 1 146 ? 9.158 -3.792 -31.947 1.00 95.38 146 ALA A C 1
ATOM 1195 O O . ALA A 1 146 ? 8.316 -4.623 -31.612 1.00 95.38 146 ALA A O 1
ATOM 1196 N N . ASP A 1 147 ? 9.801 -3.821 -33.117 1.00 93.81 147 ASP A N 1
ATOM 1197 C CA . ASP A 1 147 ? 9.592 -4.843 -34.149 1.00 93.81 147 ASP A CA 1
ATOM 1198 C C . ASP A 1 147 ? 9.991 -6.249 -33.641 1.00 93.81 147 ASP A C 1
ATOM 1200 O O . ASP A 1 147 ? 9.361 -7.241 -34.000 1.00 93.81 147 ASP A O 1
ATOM 1204 N N . GLN A 1 148 ? 10.967 -6.335 -32.728 1.00 92.62 148 GLN A N 1
ATOM 1205 C CA . GLN A 1 148 ? 11.383 -7.562 -32.029 1.00 92.62 148 GLN A CA 1
ATOM 1206 C C . GLN A 1 148 ? 10.529 -7.907 -30.786 1.00 92.62 148 GLN A C 1
ATOM 1208 O O . GLN A 1 148 ? 10.806 -8.894 -30.108 1.00 92.62 148 GLN A O 1
ATOM 1213 N N . GLY A 1 149 ? 9.500 -7.115 -30.457 1.00 94.44 149 GLY A N 1
ATOM 1214 C CA . GLY A 1 149 ? 8.600 -7.350 -29.313 1.00 94.44 149 GLY A CA 1
ATOM 1215 C C . GLY A 1 149 ? 8.997 -6.660 -27.998 1.00 94.44 149 GLY A C 1
ATOM 1216 O O . GLY A 1 149 ? 8.287 -6.762 -26.999 1.00 94.44 149 GLY A O 1
ATOM 1217 N N . PHE A 1 150 ? 10.077 -5.882 -27.991 1.00 94.31 150 PHE A N 1
ATOM 1218 C CA . PHE A 1 150 ? 10.664 -5.223 -26.819 1.00 94.31 150 PHE A CA 1
ATOM 1219 C C . PHE A 1 150 ? 10.389 -3.712 -26.785 1.00 94.31 150 PHE A C 1
ATOM 1221 O O . PHE A 1 150 ? 11.273 -2.887 -26.539 1.00 94.31 150 PHE A O 1
ATOM 1228 N N . ALA A 1 151 ? 9.140 -3.309 -27.027 1.00 93.19 151 ALA A N 1
ATOM 1229 C CA . ALA A 1 151 ? 8.775 -1.896 -27.112 1.00 93.19 151 ALA A CA 1
ATOM 1230 C C . ALA A 1 151 ? 9.100 -1.127 -25.813 1.00 93.19 151 ALA A C 1
ATOM 1232 O O . ALA A 1 151 ? 8.499 -1.360 -24.760 1.00 93.19 151 ALA A O 1
ATOM 1233 N N . ALA A 1 152 ? 10.010 -0.152 -25.887 1.00 93.56 152 ALA A N 1
ATOM 1234 C CA . ALA A 1 152 ? 10.407 0.709 -24.773 1.00 93.56 152 ALA A CA 1
ATOM 1235 C C . ALA A 1 152 ? 10.575 2.177 -25.211 1.00 93.56 152 ALA A C 1
ATOM 1237 O O . ALA A 1 152 ? 10.842 2.494 -26.375 1.00 93.56 152 ALA A O 1
ATOM 1238 N N . CYS A 1 153 ? 10.391 3.115 -24.277 1.00 93.25 153 CYS A N 1
ATOM 1239 C CA . CYS A 1 153 ? 10.629 4.531 -24.555 1.00 93.25 153 CYS A CA 1
ATOM 1240 C C . CYS A 1 153 ? 12.132 4.856 -24.518 1.00 93.25 153 CYS A C 1
ATOM 1242 O O . CYS A 1 153 ? 12.912 4.152 -23.876 1.00 93.25 153 CYS A O 1
ATOM 1244 N N . ALA A 1 154 ? 12.528 5.957 -25.168 1.00 93.81 154 ALA A N 1
ATOM 1245 C CA . ALA A 1 154 ? 13.933 6.372 -25.267 1.00 93.81 154 ALA A 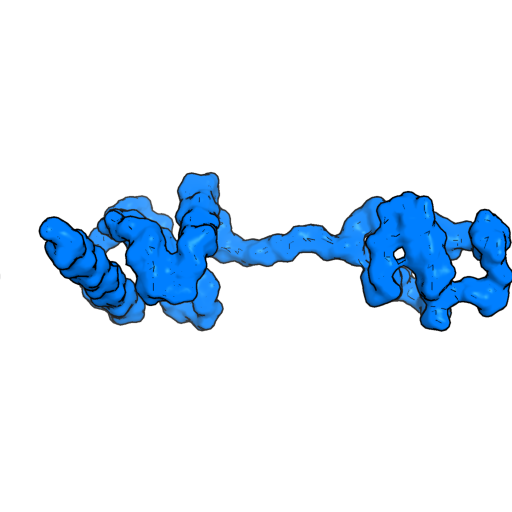CA 1
ATOM 1246 C C . ALA A 1 154 ? 14.606 6.490 -23.899 1.00 93.81 154 ALA A C 1
ATOM 1248 O O . ALA A 1 154 ? 15.737 6.063 -23.736 1.00 93.81 154 ALA A O 1
ATOM 1249 N N . GLN A 1 155 ? 13.891 6.997 -22.894 1.00 93.81 155 GLN A N 1
ATOM 1250 C CA . GLN A 1 155 ? 14.438 7.140 -21.549 1.00 93.81 155 GLN A CA 1
ATOM 1251 C C . GLN A 1 155 ? 14.816 5.794 -20.914 1.00 93.81 155 GLN A C 1
ATOM 1253 O O . GLN A 1 155 ? 15.841 5.718 -20.244 1.00 93.81 155 GLN A O 1
ATOM 1258 N N . ILE A 1 156 ? 14.021 4.740 -21.131 1.00 94.12 156 ILE A N 1
ATOM 1259 C CA . ILE A 1 156 ? 14.308 3.400 -20.599 1.00 94.12 156 ILE A CA 1
ATOM 1260 C C . ILE A 1 156 ? 15.498 2.781 -21.330 1.00 94.12 156 ILE A C 1
ATOM 1262 O O . ILE A 1 156 ? 16.426 2.323 -20.673 1.00 94.12 156 ILE A O 1
ATOM 1266 N N . VAL A 1 157 ? 15.521 2.845 -22.664 1.00 94.19 157 VAL A N 1
ATOM 1267 C CA . VAL A 1 157 ? 16.647 2.338 -23.465 1.00 94.19 157 VAL A CA 1
ATOM 1268 C C . VAL A 1 157 ? 17.936 3.088 -23.107 1.00 94.19 157 VAL A C 1
ATOM 1270 O O . VAL A 1 157 ? 18.927 2.469 -22.741 1.00 94.19 157 VAL A O 1
ATOM 1273 N N . SER A 1 158 ? 17.913 4.423 -23.061 1.00 93.25 158 SER A N 1
ATOM 1274 C CA . SER A 1 158 ? 19.056 5.233 -22.616 1.00 93.25 158 SER A CA 1
ATOM 1275 C C . SER A 1 158 ? 19.471 4.954 -21.172 1.00 93.25 158 SER A C 1
ATOM 1277 O O . SER A 1 158 ? 20.638 5.131 -20.832 1.00 93.25 158 SER A O 1
ATOM 1279 N N . GLN A 1 159 ? 18.550 4.570 -20.284 1.00 93.94 159 GLN A N 1
ATOM 1280 C CA . GLN A 1 159 ? 18.904 4.155 -18.926 1.00 93.94 159 GLN A CA 1
ATOM 1281 C C . GLN A 1 159 ? 19.660 2.824 -18.936 1.00 93.94 159 GLN A C 1
ATOM 1283 O O . GLN A 1 159 ? 20.693 2.740 -18.283 1.00 93.94 159 GLN A O 1
ATOM 1288 N N . ILE A 1 160 ? 19.185 1.829 -19.693 1.00 94.25 160 ILE A N 1
ATOM 1289 C CA . ILE A 1 160 ? 19.839 0.518 -19.836 1.00 94.25 160 ILE A CA 1
ATOM 1290 C C . ILE A 1 160 ? 21.263 0.693 -20.375 1.00 94.25 160 ILE A C 1
ATOM 1292 O O . ILE A 1 160 ? 22.221 0.242 -19.753 1.00 94.25 160 ILE A O 1
ATOM 1296 N N . ILE A 1 161 ? 21.411 1.439 -21.473 1.00 92.81 161 ILE A N 1
ATOM 1297 C CA . ILE A 1 161 ? 22.707 1.685 -22.119 1.00 92.81 161 ILE A CA 1
ATOM 1298 C C . ILE A 1 161 ? 23.678 2.404 -21.167 1.00 92.81 161 ILE A C 1
ATOM 1300 O O . ILE A 1 161 ? 24.831 1.997 -21.029 1.00 92.81 161 ILE A O 1
ATOM 1304 N N . ARG A 1 162 ? 23.214 3.450 -20.465 1.00 92.69 162 ARG A N 1
ATOM 1305 C CA . ARG A 1 162 ? 24.052 4.192 -19.505 1.00 92.69 162 ARG A CA 1
ATOM 1306 C C . ARG A 1 162 ? 24.448 3.349 -18.299 1.00 92.69 162 ARG A C 1
ATOM 1308 O O . ARG A 1 162 ? 25.586 3.452 -17.858 1.00 92.69 162 ARG A O 1
ATOM 1315 N N . ASN A 1 163 ? 23.537 2.529 -17.775 1.00 90.69 163 ASN A N 1
ATOM 1316 C CA . ASN A 1 163 ? 23.827 1.627 -16.658 1.00 90.69 163 ASN A CA 1
ATOM 1317 C C . ASN A 1 163 ? 24.916 0.607 -17.017 1.00 90.69 163 ASN A C 1
ATOM 1319 O O . ASN A 1 163 ? 25.682 0.213 -16.147 1.00 90.69 163 ASN A O 1
ATOM 1323 N N . ALA A 1 164 ? 25.014 0.229 -18.292 1.00 87.25 164 ALA A N 1
ATOM 1324 C CA . ALA A 1 164 ? 26.072 -0.635 -18.808 1.00 87.25 164 ALA A CA 1
ATOM 1325 C C . ALA A 1 164 ? 27.401 0.091 -19.085 1.00 87.25 164 ALA A C 1
ATOM 1327 O O . ALA A 1 164 ? 28.362 -0.542 -19.512 1.00 87.25 164 ALA A O 1
ATOM 1328 N N . GLY A 1 165 ? 27.461 1.414 -18.898 1.00 88.62 165 GLY A N 1
ATOM 1329 C CA . GLY A 1 165 ? 28.657 2.228 -19.138 1.00 88.62 165 GLY A CA 1
ATOM 1330 C C . GLY A 1 165 ? 28.806 2.775 -20.562 1.00 88.62 165 GLY A C 1
ATOM 1331 O O . GLY A 1 165 ? 29.836 3.366 -20.880 1.00 88.62 165 GLY A O 1
ATOM 1332 N N . TRP A 1 166 ? 27.792 2.634 -21.420 1.00 86.25 166 TRP A N 1
ATOM 1333 C CA . TRP A 1 166 ? 27.855 3.062 -22.820 1.00 86.25 166 TRP A CA 1
ATOM 1334 C C . TRP A 1 166 ? 27.181 4.426 -23.026 1.00 86.25 166 TRP A C 1
ATOM 1336 O O . TRP A 1 166 ? 26.283 4.836 -22.284 1.00 86.25 166 TRP A O 1
ATOM 1346 N N . LYS A 1 167 ? 27.601 5.145 -24.072 1.00 81.50 167 LYS A N 1
ATOM 1347 C CA . LYS A 1 167 ? 26.945 6.371 -24.552 1.00 81.50 167 LYS A CA 1
ATOM 1348 C C . LYS A 1 167 ? 26.375 6.113 -25.942 1.00 81.50 167 LYS A C 1
ATOM 1350 O O . LYS A 1 167 ? 27.066 5.552 -26.785 1.00 81.50 167 LYS A O 1
ATOM 1355 N N . TRP A 1 168 ? 25.142 6.551 -26.186 1.00 84.12 168 TRP A N 1
ATOM 1356 C CA . TRP A 1 168 ? 24.480 6.403 -27.483 1.00 84.12 168 TRP A CA 1
ATOM 1357 C C . TRP A 1 168 ? 24.092 7.754 -28.078 1.00 84.12 168 TRP A C 1
ATOM 1359 O O . TRP A 1 168 ? 23.907 8.731 -27.348 1.00 84.12 168 TRP A O 1
ATOM 1369 N N . LYS A 1 169 ? 23.976 7.805 -29.407 1.00 77.81 169 LYS A N 1
ATOM 1370 C CA . LYS A 1 169 ? 23.547 9.003 -30.133 1.00 77.81 169 LYS A CA 1
ATOM 1371 C C . LYS A 1 169 ? 22.033 9.178 -29.984 1.00 77.81 169 LYS A C 1
ATOM 1373 O O . LYS A 1 169 ? 21.278 8.235 -30.228 1.00 77.81 169 LYS A O 1
ATOM 1378 N N . ASN A 1 170 ? 21.604 10.368 -29.570 1.00 68.19 170 ASN A N 1
ATOM 1379 C CA . ASN A 1 170 ? 20.182 10.719 -29.546 1.00 68.19 170 ASN A CA 1
ATOM 1380 C C . ASN A 1 170 ? 19.622 10.831 -30.963 1.00 68.19 170 ASN A C 1
ATOM 1382 O O . ASN A 1 170 ? 20.331 11.404 -31.818 1.00 68.19 170 ASN A O 1
#

Organism: NCBI:txid3228852

Secondary structure (DSSP, 8-state):
-HHHHHHHHHHHHHHHHHHHHHHHHT--SSPPSS-HHHHHHHHTTTT-SSHHHHHHHHHHHHHHTT--HHHHHHHTT--HHHHHHHHHHHHHHHHHHHHS-------TTT-HHHHHHHHHHHHS-GGGGT--GGG--HHHHHHHHHHTT----HHHHHHHHHHTT-----